Protein AF-A0A7K3ZZC4-F1 (afdb_monomer_lite)

Radius of gyration: 16.34 Å; chains: 1; bounding box: 35×38×43 Å

Structure (mmCIF, N/CA/C/O backbone):
data_AF-A0A7K3ZZC4-F1
#
_entry.id   AF-A0A7K3ZZC4-F1
#
loop_
_atom_site.group_PDB
_atom_site.id
_atom_site.type_symbol
_atom_site.label_atom_id
_atom_site.label_alt_id
_atom_site.label_comp_id
_atom_site.label_asym_id
_atom_site.label_entity_id
_atom_site.label_seq_id
_atom_site.pdbx_PDB_ins_code
_atom_site.Cart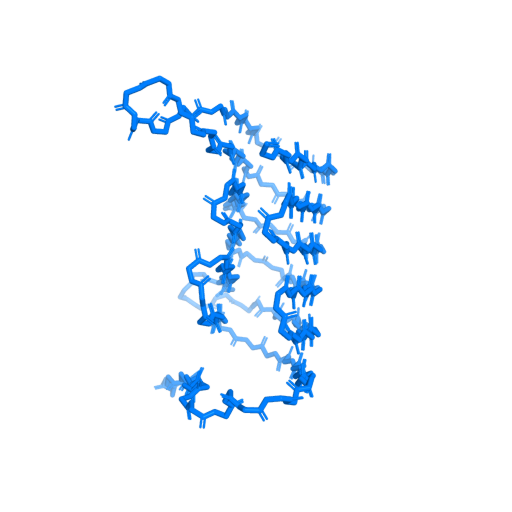n_x
_atom_site.Cartn_y
_atom_site.Cartn_z
_atom_site.occupancy
_atom_site.B_iso_or_equiv
_atom_site.auth_seq_id
_atom_site.auth_comp_id
_atom_site.auth_asym_id
_atom_site.auth_atom_id
_atom_site.pdbx_PDB_model_num
ATOM 1 N N . MET A 1 1 ? 6.181 -15.954 22.923 1.00 36.69 1 MET A N 1
ATOM 2 C CA . MET A 1 1 ? 6.149 -15.118 21.706 1.00 36.69 1 MET A CA 1
ATOM 3 C C . MET A 1 1 ? 7.158 -15.681 20.728 1.00 36.69 1 MET A C 1
ATOM 5 O O . MET A 1 1 ? 8.350 -15.550 20.973 1.00 36.69 1 MET A O 1
ATOM 9 N N . LEU A 1 2 ? 6.691 -16.371 19.690 1.00 30.34 2 LEU A N 1
ATOM 10 C CA . LEU A 1 2 ? 7.530 -16.737 18.553 1.00 30.34 2 LEU A CA 1
ATOM 11 C C . LEU A 1 2 ? 7.439 -15.572 17.560 1.00 30.34 2 LEU A C 1
ATOM 13 O O . LEU A 1 2 ? 6.344 -15.210 17.145 1.00 30.34 2 LEU A O 1
ATOM 17 N N . LEU A 1 3 ? 8.566 -14.937 17.254 1.00 32.59 3 LEU A N 1
ATOM 18 C CA . LEU A 1 3 ? 8.656 -13.907 16.226 1.00 32.59 3 LEU A CA 1
ATOM 19 C C . LEU A 1 3 ? 8.881 -14.631 14.890 1.00 32.59 3 LEU A C 1
ATOM 21 O O . LEU A 1 3 ? 10.000 -15.054 14.609 1.00 32.59 3 LEU A O 1
ATOM 25 N N . THR A 1 4 ? 7.839 -14.852 14.092 1.00 41.53 4 THR A N 1
ATOM 26 C CA . THR A 1 4 ? 7.993 -15.413 12.739 1.00 41.53 4 THR A CA 1
ATOM 27 C C . THR A 1 4 ? 8.219 -14.286 11.741 1.00 41.53 4 THR A C 1
ATOM 29 O O . THR A 1 4 ? 7.288 -13.770 11.134 1.00 41.53 4 THR A O 1
ATOM 32 N N . THR A 1 5 ? 9.480 -13.891 11.579 1.00 38.56 5 THR A N 1
ATOM 33 C CA . THR A 1 5 ? 9.913 -13.018 10.482 1.00 38.56 5 THR A CA 1
ATOM 34 C C . THR A 1 5 ? 10.174 -13.888 9.253 1.00 38.56 5 THR A C 1
ATOM 36 O O . THR A 1 5 ? 11.199 -14.565 9.192 1.00 38.56 5 THR A O 1
ATOM 39 N N . MET A 1 6 ? 9.271 -13.892 8.269 1.00 43.38 6 MET A N 1
ATOM 40 C CA . MET A 1 6 ? 9.596 -14.408 6.934 1.00 43.38 6 MET A CA 1
ATOM 41 C C . MET A 1 6 ? 10.237 -13.283 6.121 1.00 43.38 6 MET A C 1
ATOM 43 O O . MET A 1 6 ? 9.566 -12.344 5.708 1.00 43.38 6 MET A O 1
ATOM 47 N N . ALA A 1 7 ? 11.551 -13.365 5.925 1.00 39.09 7 ALA A N 1
ATOM 48 C CA . ALA A 1 7 ? 12.289 -12.503 5.011 1.00 39.09 7 ALA A CA 1
ATOM 49 C C . ALA A 1 7 ? 12.676 -13.329 3.780 1.00 39.09 7 ALA A C 1
ATOM 51 O O . ALA A 1 7 ? 13.494 -14.242 3.883 1.00 39.09 7 ALA A O 1
ATOM 52 N N . PHE A 1 8 ? 12.092 -13.021 2.622 1.00 48.09 8 PHE A N 1
ATOM 53 C CA . PHE A 1 8 ? 12.536 -13.581 1.348 1.00 48.09 8 PHE A CA 1
ATOM 54 C C . PHE A 1 8 ? 13.475 -12.597 0.659 1.00 48.09 8 PHE A C 1
ATOM 56 O O . PHE A 1 8 ? 13.068 -11.520 0.233 1.00 48.09 8 PHE A O 1
ATOM 63 N N . PHE A 1 9 ? 14.740 -12.988 0.541 1.00 43.38 9 PHE A N 1
ATOM 64 C CA . PHE A 1 9 ? 15.705 -12.305 -0.309 1.00 43.38 9 PHE A CA 1
ATOM 65 C C . PHE A 1 9 ? 15.630 -12.933 -1.699 1.00 43.38 9 PHE A C 1
ATOM 67 O O . PHE A 1 9 ? 16.068 -14.067 -1.892 1.00 43.38 9 PHE A O 1
ATOM 74 N N . LEU A 1 10 ? 15.076 -12.207 -2.672 1.00 45.44 10 LEU A N 1
ATOM 75 C CA . LEU A 1 10 ? 15.102 -12.613 -4.078 1.00 45.44 10 LEU A CA 1
ATOM 76 C C . LEU A 1 10 ? 16.481 -12.280 -4.677 1.00 45.44 10 LEU A C 1
ATOM 78 O O . LEU A 1 10 ? 16.620 -11.453 -5.574 1.00 45.44 10 LEU A O 1
ATOM 82 N N . ALA A 1 11 ? 17.535 -12.886 -4.132 1.00 41.97 11 ALA A N 1
ATOM 83 C CA . ALA A 1 11 ? 18.881 -12.715 -4.652 1.00 41.97 11 ALA A CA 1
ATOM 84 C C . ALA A 1 11 ? 19.062 -13.579 -5.914 1.00 41.97 11 ALA A C 1
ATOM 86 O O . ALA A 1 11 ? 19.189 -14.797 -5.830 1.00 41.97 11 ALA A O 1
ATOM 87 N N . GLY A 1 12 ? 19.119 -12.932 -7.082 1.00 43.88 12 GLY A N 1
ATOM 88 C CA . GLY A 1 12 ? 19.951 -13.418 -8.188 1.00 43.88 12 GLY A CA 1
ATOM 89 C C . GLY A 1 12 ? 19.355 -14.404 -9.200 1.00 43.88 12 GLY A C 1
ATOM 90 O O . GLY A 1 12 ? 20.082 -15.278 -9.656 1.00 43.88 12 GLY A O 1
ATOM 91 N N . PHE A 1 13 ? 18.105 -14.234 -9.644 1.00 44.50 13 PHE A N 1
ATOM 92 C CA . PHE A 1 13 ? 17.622 -14.847 -10.897 1.00 44.50 13 PHE A CA 1
ATOM 93 C C . PHE A 1 13 ? 17.159 -13.772 -11.887 1.00 44.50 13 PHE A C 1
ATOM 95 O O . PHE A 1 13 ? 15.982 -13.653 -12.203 1.00 44.50 13 PHE A O 1
ATOM 102 N N . MET A 1 14 ? 18.096 -12.952 -12.366 1.00 48.31 14 MET A N 1
ATOM 103 C CA . MET A 1 14 ? 17.845 -12.007 -13.458 1.00 48.31 14 MET A CA 1
ATOM 104 C C . MET A 1 14 ? 18.736 -12.355 -14.648 1.00 48.31 14 MET A C 1
ATOM 106 O O . MET A 1 14 ? 19.749 -11.713 -14.905 1.00 48.31 14 MET A O 1
ATOM 110 N N . ALA A 1 15 ? 18.334 -13.396 -15.368 1.00 48.12 15 ALA A N 1
ATOM 111 C CA . ALA A 1 15 ? 18.667 -13.570 -16.772 1.00 48.12 15 ALA A CA 1
ATOM 112 C C . ALA A 1 15 ? 17.380 -14.027 -17.480 1.00 48.12 15 ALA A C 1
ATOM 114 O O . ALA A 1 15 ? 16.956 -15.168 -17.336 1.00 48.12 15 ALA A O 1
ATOM 115 N N . GLU A 1 16 ? 16.717 -13.081 -18.152 1.00 55.75 16 GLU A N 1
ATOM 116 C CA . GLU A 1 16 ? 15.649 -13.278 -19.157 1.00 55.75 16 GLU A CA 1
ATOM 117 C C . GLU A 1 16 ? 14.286 -13.863 -18.723 1.00 55.75 16 GLU A C 1
ATOM 119 O O . GLU A 1 16 ? 13.379 -13.961 -19.548 1.00 55.75 16 GLU A O 1
ATOM 124 N N . GLY A 1 17 ? 14.076 -14.198 -17.450 1.00 63.41 17 GLY A N 1
ATOM 125 C CA . GLY A 1 17 ? 12.802 -14.753 -16.975 1.00 63.41 17 GLY A CA 1
ATOM 126 C C . GLY A 1 17 ? 11.782 -13.707 -16.512 1.00 63.41 17 GLY A C 1
ATOM 127 O O . GLY A 1 17 ? 12.132 -12.746 -15.828 1.00 63.41 17 GLY A O 1
ATOM 128 N N . ALA A 1 18 ? 10.501 -13.927 -16.821 1.00 78.31 18 ALA A N 1
ATOM 129 C CA . ALA A 1 18 ? 9.405 -13.331 -16.058 1.00 78.31 18 ALA A CA 1
ATOM 130 C C . ALA A 1 18 ? 9.180 -14.160 -14.783 1.00 78.31 18 ALA A C 1
ATOM 132 O O . ALA A 1 18 ? 9.126 -15.389 -14.845 1.00 78.31 18 ALA A O 1
ATOM 133 N N . VAL A 1 19 ? 9.048 -13.498 -13.636 1.00 80.50 19 VAL A N 1
ATOM 134 C CA . VAL A 1 19 ? 8.807 -14.139 -12.338 1.00 80.50 19 VAL A CA 1
ATOM 135 C C . VAL A 1 19 ? 7.462 -13.677 -11.803 1.00 80.50 19 VAL A C 1
ATOM 137 O O . VAL A 1 19 ? 7.177 -12.480 -11.786 1.00 80.50 19 VAL A O 1
ATOM 140 N N . GLU A 1 20 ? 6.658 -14.624 -11.328 1.00 85.88 20 GLU A N 1
ATOM 141 C CA . GLU A 1 20 ? 5.444 -14.354 -10.566 1.00 85.88 20 GLU A CA 1
ATOM 142 C C . GLU A 1 20 ? 5.558 -14.985 -9.176 1.00 85.88 20 GLU A C 1
ATOM 144 O O . GLU A 1 20 ? 5.859 -16.170 -9.039 1.00 85.88 20 GLU A O 1
ATOM 149 N N . LEU A 1 21 ? 5.310 -14.181 -8.148 1.00 81.94 21 LEU A N 1
ATOM 150 C CA . LEU A 1 21 ? 5.232 -14.584 -6.752 1.00 81.94 21 LEU A CA 1
ATOM 151 C C . LEU A 1 21 ? 3.801 -14.361 -6.261 1.00 81.94 21 LEU A C 1
ATOM 153 O O . LEU A 1 21 ? 3.251 -13.270 -6.425 1.00 81.94 21 LEU A O 1
ATOM 157 N N . ARG A 1 22 ? 3.221 -15.383 -5.630 1.00 87.75 22 ARG A N 1
ATOM 158 C CA . ARG A 1 22 ? 1.920 -15.310 -4.959 1.00 87.75 22 ARG A CA 1
ATOM 159 C C . ARG A 1 22 ? 2.099 -15.630 -3.484 1.00 87.75 22 ARG A C 1
ATOM 161 O O . ARG A 1 22 ? 2.702 -16.648 -3.156 1.00 87.75 22 ARG A O 1
ATOM 168 N N . GLU A 1 23 ? 1.590 -14.760 -2.622 1.00 81.12 23 GLU A N 1
ATOM 169 C CA . GLU A 1 23 ? 1.697 -14.891 -1.169 1.00 81.12 23 GLU A CA 1
ATOM 170 C C . GLU A 1 23 ? 0.319 -14.690 -0.546 1.00 81.12 23 GLU A C 1
ATOM 172 O O . GLU A 1 23 ? -0.306 -13.656 -0.768 1.00 81.12 23 GLU A O 1
ATOM 177 N N . ASP A 1 24 ? -0.119 -15.647 0.268 1.00 86.38 24 ASP A N 1
ATOM 178 C CA . ASP A 1 24 ? -1.345 -15.554 1.054 1.00 86.38 24 ASP A CA 1
ATOM 179 C C . ASP A 1 24 ? -1.008 -15.827 2.523 1.00 86.38 24 ASP A C 1
ATOM 181 O O . ASP A 1 24 ? -0.297 -16.781 2.849 1.00 86.38 24 ASP A O 1
ATOM 185 N N . PHE A 1 25 ? -1.499 -14.975 3.417 1.00 81.31 25 PHE A N 1
ATOM 186 C CA . PHE A 1 25 ? -1.255 -15.062 4.852 1.00 81.31 25 PHE A CA 1
ATOM 187 C C . PHE A 1 25 ? -2.528 -14.749 5.641 1.00 81.31 25 PHE A C 1
ATOM 189 O O . PHE A 1 25 ? -3.236 -13.783 5.358 1.00 81.31 25 PHE A O 1
ATOM 196 N N . SER A 1 26 ? -2.786 -15.536 6.684 1.00 84.50 26 SER A N 1
ATOM 197 C CA . SER A 1 26 ? -3.840 -15.270 7.663 1.00 84.50 26 SER A CA 1
ATOM 198 C C . SER A 1 26 ? -3.356 -15.614 9.067 1.00 84.50 26 SER A C 1
ATOM 200 O O . SER A 1 26 ? -2.832 -16.711 9.273 1.00 84.50 26 SER A O 1
ATOM 202 N N . GLY A 1 27 ? -3.561 -14.724 10.033 1.00 78.50 27 GLY A N 1
ATOM 203 C CA . GLY A 1 27 ? -3.147 -14.950 11.419 1.00 78.50 27 GLY A CA 1
ATOM 204 C C . GLY A 1 27 ? -3.312 -13.715 12.299 1.00 78.50 27 GLY A C 1
ATOM 205 O O . GLY A 1 27 ? -3.978 -12.756 11.911 1.00 78.50 27 GLY A O 1
ATOM 206 N N . ASP A 1 28 ? -2.690 -13.734 13.473 1.00 74.38 28 ASP A N 1
ATOM 207 C CA . ASP A 1 28 ? -2.644 -12.631 14.432 1.00 74.38 28 ASP A CA 1
ATOM 208 C C . ASP A 1 28 ? -1.231 -12.016 14.543 1.00 74.38 28 ASP A C 1
ATOM 210 O O . ASP A 1 28 ? -0.234 -12.562 14.066 1.00 74.38 28 ASP A O 1
ATOM 214 N N . GLY A 1 29 ? -1.131 -10.828 15.149 1.00 70.81 29 GLY A N 1
ATOM 215 C CA . GLY A 1 29 ? 0.149 -10.173 15.445 1.00 70.81 29 GLY A CA 1
ATOM 216 C C . GLY A 1 29 ? 0.610 -9.138 14.412 1.00 70.81 29 GLY A C 1
ATOM 217 O O . GLY A 1 29 ? -0.150 -8.269 13.986 1.00 70.81 29 GLY A O 1
ATOM 218 N N . GLN A 1 30 ? 1.903 -9.146 14.073 1.00 69.62 30 GLN A N 1
ATOM 219 C CA . GLN A 1 30 ? 2.502 -8.163 13.160 1.00 69.62 30 GLN A CA 1
ATOM 220 C C . GLN A 1 30 ? 2.838 -8.816 11.824 1.00 69.62 30 GLN A C 1
ATOM 222 O O . GLN A 1 30 ? 3.504 -9.848 11.796 1.00 69.62 30 GLN A O 1
ATOM 227 N N . PHE A 1 31 ? 2.433 -8.180 10.726 1.00 69.94 31 PHE A N 1
ATOM 228 C CA . PHE A 1 31 ? 2.752 -8.619 9.376 1.00 69.94 31 PHE A CA 1
ATOM 229 C C . PHE A 1 31 ? 3.557 -7.545 8.646 1.00 69.94 31 PHE A C 1
ATOM 231 O O . PHE A 1 31 ? 3.169 -6.378 8.552 1.00 69.94 31 PHE A O 1
ATOM 238 N N . GLN A 1 32 ? 4.696 -7.939 8.096 1.00 68.62 32 GLN A N 1
ATOM 239 C CA . GLN A 1 32 ? 5.516 -7.043 7.303 1.00 68.62 32 GLN A CA 1
ATOM 240 C C . GLN A 1 32 ? 5.953 -7.763 6.041 1.00 68.62 32 GLN A C 1
ATOM 242 O O . GLN A 1 32 ? 6.633 -8.782 6.122 1.00 68.62 32 GLN A O 1
ATOM 247 N N . SER A 1 33 ? 5.579 -7.209 4.890 1.00 65.88 33 SER A N 1
ATOM 248 C CA . SER A 1 33 ? 6.070 -7.666 3.599 1.00 65.88 33 SER A CA 1
ATOM 249 C C . SER A 1 33 ? 7.014 -6.626 3.014 1.00 65.88 33 SER A C 1
ATOM 251 O O . SER A 1 33 ? 6.752 -5.418 3.024 1.00 65.88 33 SER A O 1
ATOM 253 N N . PHE A 1 34 ? 8.143 -7.116 2.518 1.00 62.59 34 PHE A N 1
ATOM 254 C CA . PHE A 1 34 ? 9.137 -6.321 1.820 1.00 62.59 34 PHE A CA 1
ATOM 255 C C . PHE A 1 34 ? 9.227 -6.807 0.383 1.00 62.59 34 PHE A C 1
ATOM 257 O O . PHE A 1 34 ? 9.200 -8.006 0.110 1.00 62.59 34 PHE A O 1
ATOM 264 N N . THR A 1 35 ? 9.360 -5.866 -0.540 1.00 58.56 35 THR A N 1
ATOM 265 C CA . THR A 1 35 ? 9.629 -6.172 -1.941 1.00 58.56 35 THR A CA 1
ATOM 266 C C . THR A 1 35 ? 10.914 -5.488 -2.325 1.00 58.56 35 THR A C 1
ATOM 268 O O . THR A 1 35 ? 10.960 -4.258 -2.329 1.00 58.56 35 THR A O 1
ATOM 271 N N . ASP A 1 36 ? 11.951 -6.266 -2.623 1.00 49.88 36 ASP A N 1
ATOM 272 C CA . ASP A 1 36 ? 13.231 -5.683 -2.998 1.00 49.88 36 ASP A CA 1
ATOM 273 C C . ASP A 1 36 ? 13.163 -5.103 -4.417 1.00 49.88 36 ASP A C 1
ATOM 275 O O . ASP A 1 36 ? 13.030 -5.809 -5.419 1.00 49.88 36 ASP A O 1
ATOM 279 N N . SER A 1 37 ? 13.102 -3.776 -4.452 1.00 43.66 37 SER A N 1
ATOM 280 C CA . SER A 1 37 ? 13.584 -2.864 -5.493 1.00 43.66 37 SER A CA 1
ATOM 281 C C . SER A 1 37 ? 13.075 -1.466 -5.144 1.00 43.66 37 SER A C 1
ATOM 283 O O . SER A 1 37 ? 12.302 -0.907 -5.904 1.00 43.66 37 SER A O 1
ATOM 285 N N . ASP A 1 38 ? 13.393 -0.927 -3.960 1.00 48.31 38 ASP A N 1
ATOM 286 C CA . ASP A 1 38 ? 13.110 0.465 -3.528 1.00 48.31 38 ASP A CA 1
ATOM 287 C C . ASP A 1 38 ? 11.663 0.996 -3.665 1.00 48.31 38 ASP A C 1
ATOM 289 O O . ASP A 1 38 ? 11.395 2.173 -3.413 1.00 48.31 38 ASP A O 1
ATOM 293 N N . LYS A 1 39 ? 10.705 0.162 -4.080 1.00 56.16 39 LYS A N 1
ATOM 294 C CA . LYS A 1 39 ? 9.482 0.658 -4.712 1.00 56.16 39 LYS A CA 1
ATOM 295 C C . LYS A 1 39 ? 8.222 0.328 -3.967 1.00 56.16 39 LYS A C 1
ATOM 297 O O . LYS A 1 39 ? 7.297 1.090 -4.187 1.00 56.16 39 LYS A O 1
ATOM 302 N N . VAL A 1 40 ? 8.135 -0.730 -3.151 1.00 61.47 40 VAL A N 1
ATOM 303 C CA . VAL A 1 40 ? 6.895 -1.042 -2.419 1.00 61.47 40 VAL A CA 1
ATOM 304 C C . VAL A 1 40 ? 7.147 -1.583 -1.012 1.00 61.47 40 VAL A C 1
ATOM 306 O O . VAL A 1 40 ? 7.717 -2.661 -0.849 1.00 61.47 40 VAL A O 1
ATOM 309 N N . LEU A 1 41 ? 6.653 -0.863 -0.004 1.00 67.56 41 LEU A N 1
ATOM 310 C CA . LEU A 1 41 ? 6.566 -1.330 1.382 1.00 67.56 41 LEU A CA 1
ATOM 311 C C . LEU A 1 41 ? 5.097 -1.543 1.732 1.00 67.56 41 LEU A C 1
ATOM 313 O O . LEU A 1 41 ? 4.315 -0.614 1.549 1.00 67.56 41 LEU A O 1
ATOM 317 N N . ASP A 1 42 ? 4.750 -2.712 2.268 1.00 68.69 42 ASP A N 1
ATOM 318 C CA . ASP A 1 42 ? 3.411 -3.006 2.782 1.00 68.69 42 ASP A CA 1
ATOM 319 C C . ASP A 1 42 ? 3.531 -3.533 4.217 1.00 68.69 42 ASP A C 1
ATOM 321 O O . ASP A 1 42 ? 4.098 -4.599 4.480 1.00 68.69 42 ASP A O 1
ATOM 325 N N . ARG A 1 43 ? 3.082 -2.723 5.176 1.00 72.00 43 ARG A N 1
ATOM 326 C CA . ARG A 1 43 ? 3.218 -3.005 6.601 1.00 72.00 43 ARG A CA 1
ATOM 327 C C . ARG A 1 43 ? 1.869 -2.941 7.281 1.00 72.00 43 ARG A C 1
ATOM 329 O O . ARG A 1 43 ? 1.195 -1.912 7.264 1.00 72.00 43 ARG A O 1
ATOM 336 N N . ALA A 1 44 ? 1.579 -3.998 8.018 1.00 68.81 44 ALA A N 1
ATOM 337 C CA . ALA A 1 44 ? 0.405 -4.119 8.842 1.00 68.81 44 ALA A CA 1
ATOM 338 C C . ALA A 1 44 ? 0.763 -4.527 10.266 1.00 68.81 44 ALA A C 1
ATOM 340 O O . ALA A 1 44 ? 1.577 -5.410 10.521 1.00 68.81 44 ALA A O 1
ATOM 341 N N . GLN A 1 45 ? 0.117 -3.898 11.229 1.00 71.12 45 GLN A N 1
ATOM 342 C CA . GLN A 1 45 ? 0.249 -4.288 12.618 1.00 71.12 45 GLN A CA 1
ATOM 343 C C . GLN A 1 45 ? -1.139 -4.430 13.210 1.00 71.12 45 GLN A C 1
ATOM 345 O O . GLN A 1 45 ? -1.850 -3.430 13.328 1.00 71.12 45 GLN A O 1
ATOM 350 N N . GLY A 1 46 ? -1.483 -5.657 13.590 1.00 60.22 46 GLY A N 1
ATOM 351 C CA . GLY A 1 46 ? -2.623 -5.954 14.433 1.00 60.22 46 GLY A CA 1
ATOM 352 C C . GLY A 1 46 ? -2.238 -5.821 15.904 1.00 60.22 46 GLY A C 1
ATOM 353 O O . GLY A 1 46 ? -1.191 -6.310 16.334 1.00 60.22 46 GLY A O 1
ATOM 354 N N . GLY A 1 47 ? -3.081 -5.121 16.662 1.00 59.34 47 GLY A N 1
ATOM 355 C CA . GLY A 1 47 ? -3.044 -5.056 18.115 1.00 59.34 47 GLY A CA 1
ATOM 356 C C . GLY A 1 47 ? -1.927 -4.186 18.703 1.00 59.34 47 GLY A C 1
ATOM 357 O O . GLY A 1 47 ? -0.798 -4.087 18.205 1.00 59.34 47 GLY A O 1
ATOM 358 N N . ALA A 1 48 ? -2.238 -3.567 19.840 1.00 51.94 48 ALA A N 1
ATOM 359 C CA . ALA A 1 48 ? -1.253 -3.266 20.868 1.00 51.94 48 ALA A CA 1
ATOM 360 C C . ALA A 1 48 ? -1.323 -4.400 21.903 1.00 51.94 48 ALA A C 1
ATOM 362 O O . ALA A 1 48 ? -2.415 -4.729 22.346 1.00 51.94 48 ALA A O 1
ATOM 363 N N . LEU A 1 49 ? -0.178 -5.012 22.234 1.00 48.50 49 LEU A N 1
ATOM 364 C CA . LEU A 1 49 ? 0.053 -5.880 23.406 1.00 48.50 49 LEU A CA 1
ATOM 365 C C . LEU A 1 49 ? -1.221 -6.491 24.051 1.00 48.50 49 LEU A C 1
ATOM 367 O O . LEU A 1 49 ? -1.612 -6.074 25.138 1.00 48.50 49 LEU A O 1
ATOM 371 N N . GLY A 1 50 ? -1.844 -7.488 23.408 1.00 47.53 50 GLY A N 1
ATOM 372 C CA . GLY A 1 50 ? -2.909 -8.303 24.021 1.00 47.53 50 GLY A CA 1
ATOM 373 C C . GLY A 1 50 ? -4.315 -8.202 23.418 1.00 47.53 50 GLY A C 1
ATOM 374 O O . GLY A 1 50 ? -5.208 -8.890 23.903 1.00 47.53 50 GLY A O 1
ATOM 375 N N . GLU A 1 51 ? -4.534 -7.405 22.370 1.00 60.09 51 GLU A N 1
ATOM 376 C CA . GLU A 1 51 ? -5.826 -7.355 21.665 1.00 60.09 51 GLU A CA 1
ATOM 377 C C . GLU A 1 51 ? -5.848 -8.280 20.436 1.00 60.09 51 GLU A C 1
ATOM 379 O O . GLU A 1 51 ? -4.976 -8.200 19.566 1.00 60.09 51 GLU A O 1
ATOM 384 N N . ASN A 1 52 ? -6.869 -9.145 20.358 1.00 65.38 52 ASN A N 1
ATOM 385 C CA . ASN A 1 52 ? -7.088 -10.040 19.220 1.00 65.38 52 ASN A CA 1
ATOM 386 C C . ASN A 1 52 ? -7.372 -9.212 17.968 1.00 65.38 52 ASN A C 1
ATOM 388 O O . ASN A 1 52 ? -8.381 -8.512 17.886 1.00 65.38 52 ASN A O 1
ATOM 392 N N . SER A 1 53 ? -6.482 -9.311 16.992 1.00 72.38 53 SER A N 1
ATOM 393 C CA . SER A 1 53 ? -6.646 -8.690 15.688 1.00 72.38 53 SER A CA 1
ATOM 394 C C . SER A 1 53 ? -6.247 -9.698 14.632 1.00 72.38 53 SER A C 1
ATOM 396 O O . SER A 1 53 ? -5.142 -10.240 14.664 1.00 72.38 53 SER A O 1
ATOM 398 N N . ASN A 1 54 ? -7.178 -9.970 13.726 1.00 79.44 54 ASN A N 1
ATOM 399 C CA . ASN A 1 54 ? -6.958 -10.926 12.658 1.00 79.44 54 ASN A CA 1
ATOM 400 C C . ASN A 1 54 ? -6.544 -10.169 11.408 1.00 79.44 54 ASN A C 1
ATOM 402 O O . ASN A 1 54 ? -7.233 -9.260 10.939 1.00 79.44 54 ASN A O 1
ATOM 406 N N . ILE A 1 55 ? -5.404 -10.576 10.878 1.00 79.81 55 ILE A N 1
ATOM 407 C CA . ILE A 1 55 ? -4.848 -10.097 9.632 1.00 79.81 55 ILE A CA 1
ATOM 408 C C . ILE A 1 55 ? -5.143 -11.138 8.563 1.00 79.81 55 ILE A C 1
ATOM 410 O O . ILE A 1 55 ? -4.863 -12.322 8.742 1.00 79.81 55 ILE A O 1
ATOM 414 N N . THR A 1 56 ? -5.673 -10.686 7.43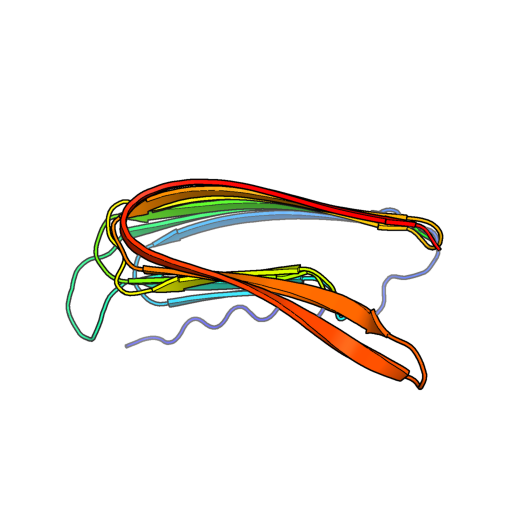2 1.00 85.75 56 THR A N 1
ATOM 415 C CA . THR A 1 56 ? -5.671 -11.444 6.179 1.00 85.75 56 THR A CA 1
ATOM 416 C C . THR A 1 56 ? -4.951 -10.622 5.126 1.00 85.75 56 THR A C 1
ATOM 418 O O . THR A 1 56 ? -5.262 -9.450 4.923 1.00 85.75 56 THR A O 1
ATOM 421 N N . TYR A 1 57 ? -3.979 -11.230 4.467 1.00 83.69 57 TYR A N 1
ATOM 422 C CA . TYR A 1 57 ? -3.153 -10.609 3.448 1.00 83.69 57 TYR A CA 1
ATOM 423 C C . TYR A 1 57 ? -3.066 -11.525 2.235 1.00 83.69 57 TYR A C 1
ATOM 425 O O . TYR A 1 57 ? -2.870 -12.729 2.381 1.00 83.69 57 TYR A O 1
ATOM 433 N N . GLY A 1 58 ? -3.192 -10.947 1.048 1.00 84.69 58 GLY A N 1
ATOM 434 C CA . GLY A 1 58 ? -2.988 -11.640 -0.217 1.00 84.69 58 GLY A CA 1
ATOM 435 C C . GLY A 1 58 ? -2.219 -10.746 -1.172 1.00 84.69 58 GLY A C 1
ATOM 436 O O . GLY A 1 58 ? -2.435 -9.531 -1.211 1.00 84.69 58 GLY A O 1
ATOM 437 N N . ARG A 1 59 ? -1.307 -11.325 -1.944 1.00 84.94 59 ARG A N 1
ATOM 438 C CA . ARG A 1 59 ? -0.420 -10.569 -2.824 1.00 84.94 59 ARG A CA 1
ATOM 439 C C . ARG A 1 59 ? -0.045 -11.354 -4.065 1.00 84.94 59 ARG A C 1
ATOM 441 O O . ARG A 1 59 ? 0.263 -12.540 -4.005 1.00 84.94 59 ARG A O 1
ATOM 448 N N . ILE A 1 60 ? 0.011 -10.640 -5.183 1.00 86.25 60 ILE A N 1
ATOM 449 C CA . ILE A 1 60 ? 0.590 -11.110 -6.437 1.00 86.25 60 ILE A CA 1
ATOM 450 C C . ILE A 1 60 ? 1.626 -10.080 -6.883 1.00 86.25 60 ILE A C 1
ATOM 452 O O . ILE A 1 60 ? 1.322 -8.893 -7.017 1.00 86.25 60 ILE A O 1
ATOM 456 N N . MET A 1 61 ? 2.857 -10.525 -7.097 1.00 84.75 61 MET A N 1
ATOM 457 C CA . MET A 1 61 ? 3.915 -9.729 -7.704 1.00 84.75 61 MET A CA 1
ATOM 458 C C . MET A 1 61 ? 4.358 -10.402 -8.991 1.00 84.75 61 MET A C 1
ATOM 460 O O . MET A 1 61 ? 4.807 -11.542 -8.953 1.00 84.75 61 MET A O 1
ATOM 464 N N . SER A 1 62 ? 4.316 -9.666 -10.094 1.00 84.06 62 SER A N 1
ATOM 465 C CA . SER A 1 62 ? 4.829 -10.130 -11.380 1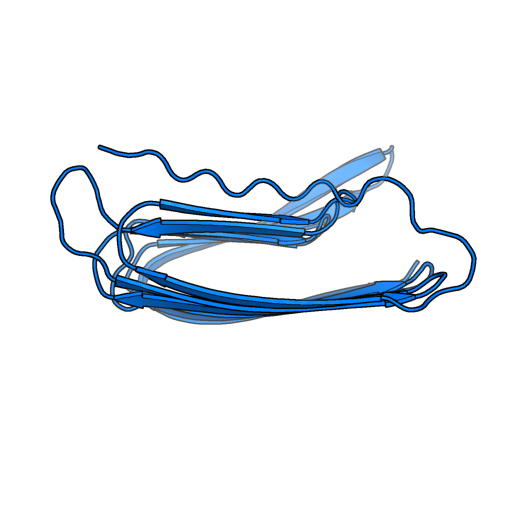.00 84.06 62 SER A CA 1
ATOM 466 C C . SER A 1 62 ? 5.886 -9.146 -11.872 1.00 84.06 62 SER A C 1
ATOM 468 O O . SER A 1 62 ? 5.640 -7.939 -11.941 1.00 84.06 62 SER A O 1
ATOM 470 N N . THR A 1 63 ? 7.074 -9.649 -12.187 1.00 81.62 63 THR A N 1
ATOM 471 C CA . THR A 1 63 ? 8.211 -8.862 -12.674 1.00 81.62 63 THR A CA 1
ATOM 472 C C . THR A 1 63 ? 8.748 -9.461 -13.967 1.00 81.62 63 THR A C 1
ATOM 474 O O . THR A 1 63 ? 8.861 -10.678 -14.108 1.00 81.62 63 THR A O 1
ATOM 477 N N . SER A 1 64 ? 9.065 -8.599 -14.921 1.00 81.50 64 SER A N 1
ATOM 478 C CA . SER A 1 64 ? 9.717 -8.921 -16.187 1.00 81.50 64 SER A CA 1
ATOM 479 C C . SER A 1 64 ? 10.761 -7.842 -16.491 1.00 81.50 64 SER A C 1
ATOM 481 O O . SER A 1 64 ? 10.739 -6.774 -15.869 1.00 81.50 64 SER A O 1
ATOM 483 N N . PRO A 1 65 ? 11.693 -8.068 -17.433 1.00 80.81 65 PRO A N 1
ATOM 484 C CA . PRO A 1 65 ? 12.665 -7.045 -17.804 1.00 80.81 65 PRO A CA 1
ATOM 485 C C . PRO A 1 65 ? 11.974 -5.716 -18.147 1.00 80.81 65 PRO A C 1
ATOM 487 O O . PRO A 1 65 ? 11.150 -5.652 -19.054 1.00 80.81 65 PRO A O 1
ATOM 490 N N . GLY A 1 66 ? 12.277 -4.662 -17.385 1.00 78.94 66 GLY A N 1
ATOM 491 C CA . GLY A 1 66 ? 11.717 -3.324 -17.598 1.00 78.94 66 GLY A CA 1
ATOM 492 C C . GLY A 1 66 ? 10.286 -3.096 -17.091 1.00 78.94 66 GLY A C 1
ATOM 493 O O . GLY A 1 66 ? 9.779 -1.993 -17.257 1.00 78.94 66 GLY A O 1
ATOM 494 N N . SER A 1 67 ? 9.620 -4.054 -16.445 1.00 81.94 67 SER A N 1
ATOM 495 C CA . SER A 1 67 ? 8.308 -3.780 -15.845 1.00 81.94 67 SER A CA 1
ATOM 496 C C . SER A 1 67 ? 8.019 -4.625 -14.618 1.00 81.94 67 SER A C 1
ATOM 498 O O . SER A 1 67 ? 8.281 -5.825 -14.594 1.00 81.94 67 SER A O 1
ATOM 500 N N . SER A 1 68 ? 7.395 -4.015 -13.619 1.00 82.88 68 SER A N 1
ATOM 501 C CA . SER A 1 68 ? 6.878 -4.725 -12.457 1.00 82.88 68 SER A CA 1
ATOM 502 C C . SER A 1 68 ? 5.443 -4.322 -12.161 1.00 82.88 68 SER A C 1
ATOM 504 O O . SER A 1 68 ? 5.037 -3.169 -12.323 1.00 82.88 68 SER A O 1
ATOM 506 N N . THR A 1 69 ? 4.661 -5.298 -11.717 1.00 85.44 69 THR A N 1
ATOM 507 C CA . THR A 1 69 ? 3.305 -5.098 -11.223 1.00 85.44 69 THR A CA 1
ATOM 508 C C . THR A 1 69 ? 3.163 -5.762 -9.865 1.00 85.44 69 THR A C 1
ATOM 510 O O . THR A 1 69 ? 3.683 -6.851 -9.621 1.00 85.44 69 THR A O 1
ATOM 513 N N . LEU A 1 70 ? 2.474 -5.079 -8.962 1.00 85.62 70 LEU A N 1
ATOM 514 C CA . LEU A 1 70 ? 2.146 -5.571 -7.639 1.00 85.62 70 LEU A CA 1
ATOM 515 C C . LEU A 1 70 ? 0.668 -5.324 -7.391 1.00 85.62 70 LEU A C 1
ATOM 517 O O . LEU A 1 70 ? 0.167 -4.217 -7.591 1.00 85.62 70 LEU A O 1
ATOM 521 N N . PHE A 1 71 ? -0.007 -6.360 -6.927 1.00 86.94 71 PHE A N 1
ATOM 522 C CA . PHE A 1 71 ? -1.310 -6.269 -6.304 1.00 86.94 71 PHE A CA 1
ATOM 523 C C . PHE A 1 71 ? -1.185 -6.793 -4.877 1.00 86.94 71 PHE A C 1
ATOM 525 O O . PHE A 1 71 ? -0.652 -7.884 -4.676 1.00 86.94 71 PHE A O 1
ATOM 532 N N . SER A 1 72 ? -1.669 -6.037 -3.898 1.00 84.94 72 SER A N 1
ATOM 533 C CA . SER A 1 72 ? -1.879 -6.541 -2.544 1.00 84.94 72 SER A CA 1
ATOM 534 C C . SER A 1 72 ? -3.279 -6.201 -2.051 1.00 84.94 72 SER A C 1
ATOM 536 O O . SER A 1 72 ? -3.862 -5.173 -2.400 1.00 84.94 72 SER A O 1
ATOM 538 N N . GLY A 1 73 ? -3.835 -7.109 -1.262 1.00 86.75 73 GLY A N 1
ATOM 539 C CA . GLY A 1 73 ? -5.068 -6.947 -0.515 1.00 86.75 73 GLY A CA 1
ATOM 540 C C . GLY A 1 73 ? -4.780 -7.205 0.954 1.00 86.75 73 GLY A C 1
ATOM 541 O O . GLY A 1 73 ? -4.075 -8.154 1.297 1.00 86.75 73 GLY A O 1
ATOM 542 N N . PHE A 1 74 ? -5.311 -6.354 1.818 1.00 85.06 74 PHE A N 1
ATOM 543 C CA . PHE A 1 74 ? -5.088 -6.426 3.249 1.00 85.06 74 PHE A CA 1
ATOM 544 C C . PHE A 1 74 ? -6.386 -6.156 4.003 1.00 85.06 74 PHE A C 1
ATOM 546 O O . PHE A 1 74 ? -7.031 -5.128 3.803 1.00 85.06 74 PHE A O 1
ATOM 553 N N . VAL A 1 75 ? -6.745 -7.061 4.905 1.00 86.31 75 VAL A N 1
ATOM 554 C CA . VAL A 1 75 ? -7.858 -6.901 5.836 1.00 86.31 75 VAL A CA 1
ATOM 555 C C . VAL A 1 75 ? -7.317 -6.992 7.254 1.00 86.31 75 VAL A C 1
ATOM 557 O O . VAL A 1 75 ? -6.592 -7.928 7.593 1.00 86.31 75 VAL A O 1
ATOM 560 N N . LEU A 1 76 ? -7.698 -6.023 8.078 1.00 83.81 76 LEU A N 1
ATOM 561 C CA . LEU A 1 76 ? -7.463 -6.029 9.514 1.00 83.81 76 LEU A CA 1
ATOM 562 C C . LEU A 1 76 ? -8.796 -5.907 10.232 1.00 83.81 76 LEU A C 1
ATOM 564 O O . LEU A 1 76 ? -9.447 -4.858 10.186 1.00 83.81 76 LEU A O 1
ATOM 568 N N . ASP A 1 77 ? -9.159 -6.972 10.931 1.00 81.06 77 ASP A N 1
ATOM 569 C CA . ASP A 1 77 ? -10.255 -6.946 11.885 1.00 81.06 77 ASP A CA 1
ATOM 570 C C . ASP A 1 77 ? -9.705 -6.629 13.280 1.00 81.06 77 ASP A C 1
ATOM 572 O O . ASP A 1 77 ? -8.812 -7.317 13.776 1.00 81.06 77 ASP A O 1
ATOM 576 N N . GLY A 1 78 ? -10.211 -5.559 13.893 1.00 75.94 78 GLY A N 1
ATOM 577 C CA . GLY A 1 78 ? -9.728 -5.044 15.175 1.00 75.94 78 GLY A CA 1
ATOM 578 C C . GLY A 1 78 ? -8.708 -3.893 15.092 1.00 75.94 78 GLY A C 1
ATOM 579 O O . GLY A 1 78 ? -8.507 -3.291 14.032 1.00 75.94 78 GLY A O 1
ATOM 580 N N . PRO A 1 79 ? -8.121 -3.515 16.242 1.00 77.38 79 PRO A N 1
ATOM 581 C CA . PRO A 1 79 ? -7.280 -2.336 16.372 1.00 77.38 79 PRO A CA 1
ATOM 582 C C . PRO A 1 79 ? -5.917 -2.498 15.699 1.00 77.38 79 PRO A C 1
ATOM 584 O O . PRO A 1 79 ? -5.261 -3.527 15.847 1.00 77.38 79 PRO A O 1
ATOM 587 N N . GLY A 1 80 ? -5.435 -1.454 15.021 1.00 77.81 80 GLY A N 1
ATOM 588 C CA . GLY A 1 80 ? -4.057 -1.462 14.533 1.00 77.81 80 GLY A CA 1
ATOM 589 C C . GLY A 1 80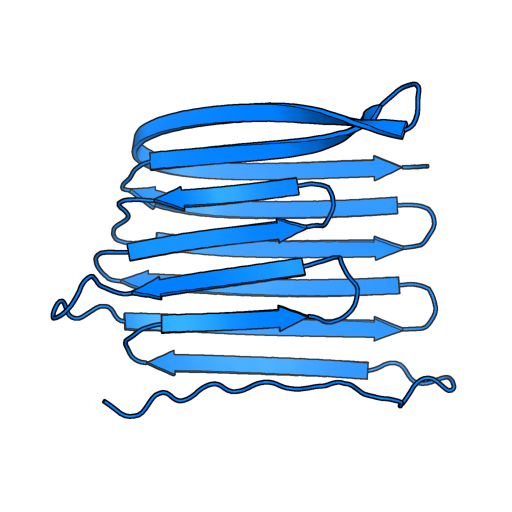 ? -3.651 -0.312 13.621 1.00 77.81 80 GLY A C 1
ATOM 590 O O . GLY A 1 80 ? -4.177 0.805 13.686 1.00 77.81 80 GLY A O 1
ATOM 591 N N . SER A 1 81 ? -2.638 -0.577 12.799 1.00 78.38 81 SER A N 1
ATOM 592 C CA . SER A 1 81 ? -2.104 0.385 11.836 1.00 78.38 81 SER A CA 1
ATOM 593 C C . SER A 1 81 ? -1.697 -0.294 10.539 1.00 78.38 81 SER A C 1
ATOM 595 O O . SER A 1 81 ? -1.304 -1.460 10.532 1.00 78.38 81 SER A O 1
ATOM 597 N N . TYR A 1 82 ? -1.767 0.469 9.457 1.00 80.75 82 TYR A N 1
ATOM 598 C CA . TYR A 1 82 ? -1.408 0.018 8.125 1.00 80.75 82 TYR A CA 1
ATOM 599 C C . TYR A 1 82 ? -0.625 1.113 7.406 1.00 80.75 82 TYR A C 1
ATOM 601 O O . TYR A 1 82 ? -0.926 2.301 7.547 1.00 80.75 82 TYR A O 1
ATOM 609 N N . ALA A 1 83 ? 0.395 0.737 6.651 1.00 81.00 83 ALA A N 1
ATOM 610 C CA . ALA A 1 83 ? 1.135 1.654 5.806 1.00 81.00 83 ALA A CA 1
ATOM 611 C C . ALA A 1 83 ? 1.540 0.953 4.516 1.00 81.00 83 ALA A C 1
ATOM 613 O O . ALA A 1 83 ? 2.202 -0.082 4.562 1.00 81.00 83 ALA A O 1
ATOM 614 N N . VAL A 1 84 ? 1.208 1.572 3.388 1.00 77.75 84 VAL A N 1
ATOM 615 C CA . VAL A 1 84 ? 1.678 1.155 2.072 1.00 77.75 84 VAL A CA 1
ATOM 616 C C . VAL A 1 84 ? 2.352 2.322 1.382 1.00 77.75 84 VAL A C 1
ATOM 618 O O . VAL A 1 84 ? 1.823 3.430 1.352 1.00 77.75 84 VAL A O 1
ATOM 621 N N . SER A 1 85 ? 3.537 2.087 0.841 1.00 77.19 85 SER A N 1
ATOM 622 C CA . SER A 1 85 ? 4.273 3.085 0.076 1.00 77.19 85 SER A CA 1
ATOM 623 C C . SER A 1 85 ? 4.630 2.499 -1.263 1.00 77.19 85 SER A C 1
ATOM 625 O O . SER A 1 85 ? 5.211 1.425 -1.291 1.00 77.19 85 SER A O 1
ATOM 627 N N . SER A 1 86 ? 4.358 3.220 -2.343 1.00 74.25 86 SER A N 1
ATOM 628 C CA . SER A 1 86 ? 5.236 3.215 -3.499 1.00 74.25 86 SER A CA 1
ATOM 629 C C . SER A 1 86 ? 6.385 4.210 -3.276 1.00 74.25 86 SER A C 1
ATOM 631 O O . SER A 1 86 ? 6.250 5.101 -2.432 1.00 74.25 86 SER A O 1
ATOM 633 N N . GLY A 1 87 ? 7.487 4.123 -4.026 1.00 73.88 87 GLY A N 1
ATOM 634 C CA . GLY A 1 87 ? 8.577 5.115 -3.954 1.00 73.88 87 GLY A CA 1
ATOM 635 C C . GLY A 1 87 ? 8.125 6.582 -4.124 1.00 73.88 87 GLY A C 1
ATOM 636 O O . GLY A 1 87 ? 8.810 7.486 -3.655 1.00 73.88 87 GLY A O 1
ATOM 637 N N . LEU A 1 88 ? 6.949 6.821 -4.728 1.00 78.75 88 LEU A N 1
ATOM 638 C CA . LEU A 1 88 ? 6.381 8.154 -4.977 1.00 78.75 88 LEU A CA 1
ATOM 639 C C . LEU A 1 88 ? 5.036 8.426 -4.270 1.00 78.75 88 LEU A C 1
ATOM 641 O O . LEU A 1 88 ? 4.523 9.540 -4.321 1.00 78.75 88 LEU A O 1
ATOM 645 N N . HIS A 1 89 ? 4.425 7.442 -3.613 1.00 81.31 89 HIS A N 1
ATOM 646 C CA . HIS A 1 89 ? 3.078 7.580 -3.047 1.00 81.31 89 HIS A CA 1
ATOM 647 C C . HIS A 1 89 ? 2.963 6.751 -1.775 1.00 81.31 89 HIS A C 1
ATOM 649 O O . HIS A 1 89 ? 3.050 5.533 -1.830 1.00 81.31 89 HIS A O 1
ATOM 655 N N . LEU A 1 90 ? 2.759 7.401 -0.638 1.00 84.31 90 LEU A N 1
ATOM 656 C CA . LEU A 1 90 ? 2.652 6.788 0.677 1.00 84.31 90 LEU A CA 1
ATOM 657 C C . LEU A 1 90 ? 1.257 7.018 1.259 1.00 84.31 90 LEU A C 1
ATOM 659 O O . LEU A 1 90 ? 0.829 8.151 1.465 1.00 84.31 90 LEU A O 1
ATOM 663 N N . MET A 1 91 ? 0.601 5.930 1.637 1.00 84.06 91 MET A N 1
ATOM 664 C CA . MET A 1 91 ? -0.616 5.923 2.432 1.00 84.06 91 MET A CA 1
ATOM 665 C C . MET A 1 91 ? -0.317 5.341 3.813 1.00 84.06 91 MET A C 1
ATOM 667 O O . MET A 1 91 ? 0.209 4.235 3.938 1.00 84.06 91 MET A O 1
ATOM 671 N N . ARG A 1 92 ? -0.671 6.071 4.873 1.00 84.62 92 ARG A N 1
ATOM 672 C CA . ARG A 1 92 ? -0.553 5.620 6.262 1.00 84.62 92 ARG A CA 1
ATOM 673 C C . ARG A 1 92 ? -1.876 5.779 6.996 1.00 84.62 92 ARG A C 1
ATOM 675 O O . ARG A 1 92 ? -2.439 6.865 7.090 1.00 84.62 92 ARG A O 1
ATOM 682 N N . LEU A 1 93 ? -2.307 4.692 7.607 1.00 81.00 93 LEU A N 1
ATOM 683 C CA . LEU A 1 93 ? -3.548 4.547 8.344 1.00 81.00 93 LEU A CA 1
ATOM 684 C C . LEU A 1 93 ? -3.187 4.198 9.802 1.00 81.00 93 LEU A C 1
ATOM 686 O O . LEU A 1 93 ? -2.357 3.323 10.060 1.00 81.00 93 LEU A O 1
ATOM 690 N N . SER A 1 94 ? -3.745 4.915 10.779 1.00 79.12 94 SER A N 1
ATOM 691 C CA . SER A 1 94 ? -3.393 4.750 12.201 1.00 79.12 94 SER A CA 1
ATOM 692 C C . SER A 1 94 ? -4.588 4.894 13.141 1.00 79.12 94 SER A C 1
ATOM 694 O O . SER A 1 94 ? -5.518 5.645 12.849 1.00 79.12 94 SER A O 1
ATOM 696 N N . GLY A 1 95 ? -4.537 4.191 14.281 1.00 72.25 95 GLY A N 1
ATOM 697 C CA . GLY A 1 95 ? -5.653 4.123 15.231 1.00 72.25 95 GLY A CA 1
ATOM 698 C C . GLY A 1 95 ? -6.890 3.497 14.590 1.00 72.25 95 GLY A C 1
ATOM 699 O O . GLY A 1 95 ? -7.964 4.091 14.649 1.00 72.25 95 GLY A O 1
ATOM 700 N N . LEU A 1 96 ? -6.690 2.382 13.881 1.00 74.00 96 LEU A N 1
ATOM 701 C CA . LEU A 1 96 ? -7.675 1.818 12.962 1.00 74.00 96 LEU A CA 1
ATOM 702 C C . LEU A 1 96 ? -8.566 0.773 13.604 1.00 74.00 96 LEU A C 1
ATOM 704 O O . LEU A 1 96 ? -8.109 0.114 14.523 1.00 74.00 96 LEU A O 1
ATOM 708 N N . GLN A 1 97 ? -9.764 0.579 13.051 1.00 73.62 97 GLN A N 1
ATOM 709 C CA . GLN A 1 97 ? -10.587 -0.627 13.206 1.00 73.62 97 GLN A CA 1
ATOM 710 C C . GLN A 1 97 ? -11.317 -0.946 11.893 1.00 73.62 97 GLN A C 1
ATOM 712 O O . GLN A 1 97 ? -11.698 -0.013 11.173 1.00 73.62 97 GLN A O 1
ATOM 717 N N . MET A 1 98 ? -11.556 -2.240 11.630 1.00 80.31 98 MET A N 1
ATOM 718 C CA . MET A 1 98 ? -12.307 -2.759 10.470 1.00 80.31 98 MET A CA 1
ATOM 719 C C . MET A 1 98 ? -11.737 -2.269 9.132 1.00 80.31 98 MET A C 1
ATOM 721 O O . MET A 1 98 ? -12.438 -1.640 8.342 1.00 80.31 98 MET A O 1
ATOM 725 N N . LEU A 1 99 ? -10.441 -2.477 8.910 1.00 84.19 99 LEU A N 1
ATOM 726 C CA . LEU A 1 99 ? -9.760 -1.976 7.723 1.00 84.19 99 LEU A CA 1
ATOM 727 C C . LEU A 1 99 ? -9.825 -2.993 6.578 1.00 84.19 99 LEU A C 1
ATOM 729 O O . LEU A 1 99 ? -9.491 -4.159 6.770 1.00 84.19 99 LEU A O 1
ATOM 733 N N . ASN A 1 100 ? -10.145 -2.524 5.375 1.00 86.75 100 ASN A N 1
ATOM 734 C CA . ASN A 1 100 ? -9.953 -3.249 4.122 1.00 86.75 100 ASN A CA 1
ATOM 735 C C . ASN A 1 100 ? -9.198 -2.352 3.137 1.00 86.75 100 ASN A C 1
ATOM 737 O O . ASN A 1 100 ? -9.631 -1.234 2.854 1.00 86.75 100 ASN A O 1
ATOM 741 N N . VAL A 1 101 ? -8.065 -2.832 2.634 1.00 86.44 101 VAL A N 1
ATOM 742 C CA . VAL A 1 101 ? -7.199 -2.120 1.699 1.00 86.44 101 VAL A CA 1
ATOM 743 C C . VAL A 1 101 ? -6.904 -2.988 0.491 1.00 86.44 101 VAL A C 1
ATOM 745 O O . VAL A 1 101 ? -6.621 -4.176 0.606 1.00 86.44 101 VAL A O 1
ATOM 748 N N . THR A 1 102 ? -6.885 -2.358 -0.674 1.00 88.19 102 THR A N 1
ATOM 749 C CA . THR A 1 102 ? -6.261 -2.898 -1.876 1.00 88.19 102 THR A CA 1
ATOM 750 C C . THR A 1 102 ? -5.245 -1.901 -2.411 1.00 88.19 102 THR A C 1
ATOM 752 O O . THR A 1 102 ? -5.465 -0.687 -2.408 1.00 88.19 102 THR A O 1
ATOM 755 N N . ALA A 1 103 ? -4.120 -2.418 -2.879 1.00 86.50 103 ALA A N 1
ATOM 756 C CA . ALA A 1 103 ? -3.061 -1.659 -3.506 1.00 86.50 103 ALA A CA 1
ATOM 757 C C . ALA A 1 103 ? -2.735 -2.286 -4.856 1.00 86.50 103 ALA A C 1
ATOM 759 O O . ALA A 1 103 ? -2.534 -3.494 -4.968 1.00 86.50 103 ALA A O 1
ATOM 760 N N . ARG A 1 104 ? -2.649 -1.453 -5.888 1.00 88.06 104 ARG A N 1
ATOM 761 C CA . ARG A 1 104 ? -2.125 -1.831 -7.196 1.00 88.06 104 ARG A CA 1
ATOM 762 C C . ARG A 1 104 ? -1.018 -0.873 -7.572 1.00 88.06 104 ARG A C 1
ATOM 764 O O . ARG A 1 104 ? -1.223 0.336 -7.588 1.00 88.06 104 ARG A O 1
ATOM 771 N N . ILE A 1 105 ? 0.140 -1.414 -7.906 1.00 85.06 105 ILE A N 1
ATOM 772 C CA . ILE A 1 105 ? 1.305 -0.643 -8.317 1.00 85.06 105 ILE A CA 1
ATOM 773 C C . ILE A 1 105 ? 1.813 -1.244 -9.619 1.00 85.06 105 ILE A C 1
ATOM 775 O O . ILE A 1 105 ? 1.850 -2.459 -9.799 1.00 85.06 105 ILE A O 1
ATOM 779 N N . SER A 1 106 ? 2.141 -0.390 -10.571 1.00 85.25 106 SER A N 1
ATOM 780 C CA . SER A 1 106 ? 2.724 -0.762 -11.850 1.00 85.25 106 SER A CA 1
ATOM 781 C C . SER A 1 106 ? 3.836 0.228 -12.144 1.00 85.25 106 SER A C 1
ATOM 783 O O . SER A 1 106 ? 3.636 1.437 -12.041 1.00 85.25 106 SER A O 1
ATOM 785 N N . ALA A 1 107 ? 5.022 -0.282 -12.436 1.00 83.50 107 ALA A N 1
ATOM 786 C CA . ALA A 1 107 ? 6.194 0.536 -12.680 1.00 83.50 107 ALA A CA 1
ATOM 787 C C . ALA A 1 107 ? 6.920 0.040 -13.926 1.00 83.50 107 ALA A C 1
ATOM 789 O O . ALA A 1 107 ? 7.202 -1.149 -14.067 1.00 83.50 107 ALA A O 1
ATOM 790 N N . SER A 1 108 ? 7.253 0.983 -14.793 1.00 81.81 108 SER A N 1
ATOM 791 C CA . SER A 1 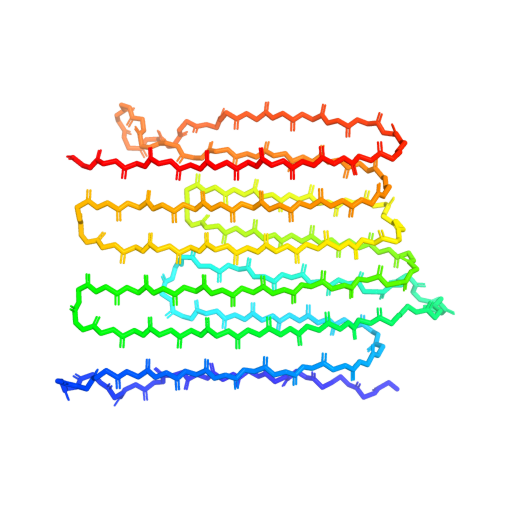108 ? 8.113 0.828 -15.961 1.00 81.81 108 SER A CA 1
ATOM 792 C C . SER A 1 108 ? 9.123 1.989 -15.989 1.00 81.81 108 SER A C 1
ATOM 794 O O . SER A 1 108 ? 9.013 2.900 -15.164 1.00 81.81 108 SER A O 1
ATOM 796 N N . PRO A 1 109 ? 10.123 1.980 -16.884 1.00 80.19 109 PRO A N 1
ATOM 797 C CA . PRO A 1 109 ? 11.028 3.110 -17.070 1.00 80.19 109 PRO A CA 1
ATOM 798 C C . PRO A 1 109 ? 10.331 4.440 -17.379 1.00 80.19 109 PRO A C 1
ATOM 800 O O . PRO A 1 109 ? 10.834 5.481 -16.975 1.00 80.19 109 PRO A O 1
ATOM 803 N N . GLU A 1 110 ? 9.195 4.412 -18.078 1.00 84.06 110 GLU A N 1
ATOM 804 C CA . GLU A 1 110 ? 8.528 5.618 -18.596 1.00 84.06 110 GLU A CA 1
ATOM 805 C C . GLU A 1 110 ? 7.365 6.084 -17.713 1.00 84.06 110 GLU A C 1
ATOM 807 O O . GLU A 1 110 ? 6.982 7.254 -17.725 1.00 84.06 110 GLU A O 1
ATOM 812 N N . GLU A 1 111 ? 6.784 5.164 -16.945 1.00 84.19 111 GLU A N 1
ATOM 813 C CA . GLU A 1 111 ? 5.529 5.393 -16.243 1.00 84.19 111 GLU A CA 1
ATOM 814 C C . GLU A 1 111 ? 5.517 4.674 -14.894 1.00 84.19 111 GLU A C 1
ATOM 816 O O . GLU A 1 111 ? 5.837 3.483 -14.785 1.00 84.19 111 GLU A O 1
ATOM 821 N N . VAL A 1 112 ? 5.086 5.401 -13.863 1.00 83.81 112 VAL A N 1
ATOM 822 C CA . VAL A 1 112 ? 4.760 4.847 -12.550 1.00 83.81 112 VAL A CA 1
ATOM 823 C C . VAL A 1 112 ? 3.298 5.137 -12.258 1.00 83.81 112 VAL A C 1
ATOM 825 O O . VAL A 1 112 ? 2.865 6.290 -12.197 1.00 83.81 112 VAL A O 1
ATOM 828 N N . TYR A 1 113 ? 2.543 4.072 -12.022 1.00 86.81 113 TYR A N 1
ATOM 829 C CA . TYR A 1 113 ? 1.157 4.136 -11.596 1.00 86.81 113 TYR A CA 1
ATOM 830 C C . TYR A 1 113 ? 0.991 3.426 -10.258 1.00 86.81 113 TYR A C 1
ATOM 832 O O . TYR A 1 113 ? 1.369 2.266 -10.096 1.00 86.81 113 TYR A O 1
ATOM 840 N N . SER A 1 114 ? 0.384 4.103 -9.291 1.00 87.12 114 SER A N 1
ATOM 841 C CA . SER A 1 114 ? -0.074 3.478 -8.054 1.00 87.12 114 SER A CA 1
ATOM 842 C C . SER A 1 114 ? -1.521 3.850 -7.791 1.00 87.12 114 SER A C 1
ATOM 844 O O . SER A 1 114 ? -1.944 4.980 -8.023 1.00 87.12 114 SER A O 1
ATOM 846 N N . ARG A 1 115 ? -2.294 2.887 -7.301 1.00 88.94 115 ARG A N 1
ATOM 847 C CA . ARG A 1 115 ? -3.667 3.067 -6.853 1.00 88.94 115 ARG A CA 1
ATOM 848 C C . ARG A 1 115 ? -3.854 2.354 -5.529 1.00 88.94 115 ARG A C 1
ATOM 850 O O . ARG A 1 115 ? -3.570 1.164 -5.425 1.00 88.94 115 ARG A O 1
ATOM 857 N N . TYR A 1 116 ? -4.397 3.071 -4.562 1.00 88.12 116 TYR A N 1
ATOM 858 C CA . TYR A 1 116 ? -4.805 2.540 -3.273 1.00 88.12 116 TYR A CA 1
ATOM 859 C C . TYR A 1 116 ? -6.299 2.765 -3.103 1.00 88.12 116 TYR A C 1
ATOM 861 O O . TYR A 1 116 ? -6.813 3.851 -3.374 1.00 88.12 116 TYR A O 1
ATOM 869 N N . SER A 1 117 ? -6.999 1.735 -2.653 1.00 88.19 117 SER A N 1
ATOM 870 C CA . SER A 1 117 ? -8.363 1.857 -2.160 1.00 88.19 117 SER A CA 1
ATOM 871 C C . SER A 1 117 ? -8.384 1.338 -0.738 1.00 88.19 117 SER A C 1
ATOM 873 O O . SER A 1 117 ? -7.886 0.246 -0.483 1.00 88.19 117 SER A O 1
ATOM 875 N N . ALA A 1 118 ? -8.902 2.128 0.191 1.00 87.94 118 ALA A N 1
ATOM 876 C CA . ALA A 1 118 ? -8.962 1.757 1.593 1.00 87.94 118 ALA A CA 1
ATOM 877 C C . ALA A 1 118 ? -10.296 2.190 2.187 1.00 87.94 118 ALA A C 1
ATOM 879 O O . ALA A 1 118 ? -10.737 3.318 1.974 1.00 87.94 118 ALA A O 1
ATOM 880 N N . ASN A 1 119 ? -10.909 1.330 2.988 1.00 88.56 119 ASN A N 1
ATOM 881 C CA . ASN A 1 119 ? -12.028 1.692 3.842 1.00 88.56 119 ASN A CA 1
ATOM 882 C C . ASN A 1 119 ? -11.796 1.189 5.266 1.00 88.56 119 ASN A C 1
ATOM 884 O O . ASN A 1 119 ? -11.026 0.257 5.494 1.00 88.56 119 ASN A O 1
ATOM 888 N N . GLY A 1 120 ? -12.428 1.852 6.226 1.00 87.19 120 GLY A N 1
ATOM 889 C CA . GLY A 1 120 ? -12.341 1.485 7.632 1.00 87.19 120 GLY A CA 1
ATOM 890 C C . GLY A 1 120 ? -12.666 2.660 8.530 1.00 87.19 120 GLY A C 1
ATOM 891 O O . GLY A 1 120 ? -13.451 3.535 8.167 1.00 87.19 120 GLY A O 1
ATOM 892 N N . SER A 1 121 ? -12.069 2.696 9.717 1.00 83.25 121 SER A N 1
ATOM 893 C CA . SER A 1 121 ? -12.208 3.815 10.650 1.00 83.25 121 SER A CA 1
ATOM 894 C C . SER A 1 121 ? -10.870 4.196 11.267 1.00 83.25 121 SER A C 1
ATOM 896 O O . SER A 1 121 ? -10.041 3.317 11.462 1.00 83.25 121 SER A O 1
ATOM 898 N N . GLY A 1 122 ? -10.639 5.486 11.548 1.00 83.31 122 GLY A N 1
ATOM 899 C CA . GLY A 1 122 ? -9.436 5.959 12.247 1.00 83.31 122 GLY A CA 1
ATOM 900 C C . GLY A 1 122 ? -8.866 7.275 11.712 1.00 83.31 122 GLY A C 1
ATOM 901 O O . GLY A 1 122 ? -9.604 8.203 11.377 1.00 83.31 122 GLY A O 1
ATOM 902 N N . LYS A 1 123 ? -7.534 7.390 11.691 1.00 83.62 123 LYS A N 1
ATOM 903 C CA . LYS A 1 123 ? -6.802 8.543 11.145 1.00 83.62 123 LYS A CA 1
ATOM 904 C C . LYS A 1 123 ? -6.068 8.140 9.874 1.00 83.62 123 LYS A C 1
ATOM 906 O O . LYS A 1 123 ? -5.384 7.115 9.853 1.00 83.62 123 LYS A O 1
ATOM 911 N N . VAL A 1 124 ? -6.136 8.998 8.866 1.00 84.00 124 VAL A N 1
ATOM 912 C CA . VAL A 1 124 ? -5.524 8.788 7.554 1.00 84.00 124 VAL A CA 1
ATOM 913 C C . VAL A 1 124 ? -4.514 9.893 7.302 1.00 84.00 124 VAL A C 1
ATOM 915 O O . VAL A 1 124 ? -4.804 11.073 7.498 1.00 84.00 124 VAL A O 1
ATOM 918 N N . ARG A 1 125 ? -3.325 9.509 6.854 1.00 86.12 125 ARG A N 1
ATOM 919 C CA . ARG A 1 125 ? -2.328 10.413 6.306 1.00 86.12 125 ARG A CA 1
ATOM 920 C C . ARG A 1 125 ? -1.871 9.887 4.960 1.00 86.12 125 ARG A C 1
ATOM 922 O O . ARG A 1 125 ? -1.306 8.802 4.872 1.00 86.12 125 ARG A O 1
ATOM 929 N N . GLU A 1 126 ? -2.050 10.707 3.950 1.00 83.69 126 GLU A N 1
ATOM 930 C CA . GLU A 1 126 ? -1.586 10.460 2.599 1.00 83.69 126 GLU A CA 1
ATOM 931 C C . GLU A 1 126 ? -0.448 11.418 2.269 1.00 83.69 126 GLU A C 1
ATOM 933 O O . GLU A 1 126 ? -0.456 12.576 2.699 1.00 83.69 126 GLU A O 1
ATOM 938 N N . LYS A 1 127 ? 0.539 10.920 1.532 1.00 84.19 127 LYS A N 1
ATOM 939 C CA . LYS A 1 127 ? 1.660 11.692 1.020 1.00 84.19 127 LYS A CA 1
ATOM 940 C C . LYS A 1 127 ? 1.993 11.268 -0.405 1.00 84.19 127 LYS A C 1
ATOM 942 O O . LYS A 1 127 ? 2.060 10.081 -0.703 1.00 84.19 127 LYS A O 1
ATOM 947 N N . PHE A 1 128 ? 2.332 12.234 -1.236 1.00 82.44 128 PHE A N 1
ATOM 948 C CA . PHE A 1 128 ? 2.907 12.046 -2.556 1.00 82.44 128 PHE A CA 1
ATOM 949 C C . PHE A 1 128 ? 4.286 12.682 -2.563 1.00 82.44 128 PHE A C 1
ATOM 951 O O . PHE A 1 128 ? 4.460 13.793 -2.061 1.00 82.44 128 PHE A O 1
ATOM 958 N N . MET A 1 129 ? 5.246 11.964 -3.125 1.00 77.88 129 MET A N 1
ATOM 959 C CA . MET A 1 129 ? 6.599 12.432 -3.357 1.00 77.88 129 MET A CA 1
ATOM 960 C C . MET A 1 129 ? 6.734 12.647 -4.856 1.00 77.88 129 MET A C 1
ATOM 962 O O . MET A 1 129 ? 6.565 11.715 -5.635 1.00 77.88 129 MET A O 1
ATOM 966 N N . VAL A 1 130 ? 7.013 13.878 -5.263 1.00 70.81 130 VAL A N 1
ATOM 967 C CA . VAL A 1 130 ? 7.287 14.214 -6.665 1.00 70.81 130 VAL A CA 1
ATOM 968 C C . VAL A 1 130 ? 8.724 14.698 -6.760 1.00 70.81 130 VAL A C 1
ATOM 970 O O . VAL A 1 130 ? 9.183 15.423 -5.875 1.00 70.81 130 VAL A O 1
ATOM 973 N N . GLU A 1 131 ? 9.450 14.311 -7.809 1.00 67.56 131 GLU A N 1
ATOM 974 C CA . GLU A 1 131 ? 10.766 14.891 -8.079 1.00 67.56 131 GLU A CA 1
ATOM 975 C C . GLU A 1 131 ? 10.625 16.406 -8.287 1.00 67.56 131 GLU A C 1
ATOM 977 O O . GLU A 1 131 ? 9.961 16.873 -9.211 1.00 67.56 131 GLU A O 1
ATOM 982 N N . GLY A 1 132 ? 11.196 17.190 -7.371 1.00 61.09 132 GLY A N 1
ATOM 983 C CA . GLY A 1 132 ? 11.178 18.645 -7.433 1.00 61.09 132 GLY A CA 1
ATOM 984 C C . GLY A 1 132 ? 12.433 19.219 -8.087 1.00 61.09 132 GLY A C 1
ATOM 985 O O . GLY A 1 132 ? 13.463 18.554 -8.234 1.00 61.09 132 GLY A O 1
ATOM 986 N N . ASN A 1 133 ? 12.382 20.514 -8.411 1.00 54.50 133 ASN A N 1
ATOM 987 C CA . ASN A 1 133 ? 13.560 21.256 -8.856 1.00 54.50 133 ASN A CA 1
ATOM 988 C C . ASN A 1 133 ? 14.705 21.109 -7.834 1.00 54.50 133 ASN A C 1
ATOM 990 O O . ASN A 1 133 ? 14.509 21.320 -6.636 1.00 54.50 133 ASN A O 1
ATOM 994 N N . LYS A 1 134 ? 15.921 20.821 -8.321 1.00 58.28 134 LYS A N 1
ATOM 995 C CA . LYS A 1 134 ? 17.157 20.654 -7.522 1.00 58.28 134 LYS A CA 1
ATOM 996 C C . LYS A 1 134 ? 17.217 19.381 -6.660 1.00 58.28 134 LYS A C 1
ATOM 998 O O . LYS A 1 134 ? 17.773 19.420 -5.562 1.00 58.28 134 LYS A O 1
ATOM 1003 N N . SER A 1 135 ? 16.666 18.267 -7.147 1.00 54.91 135 SER A N 1
ATOM 1004 C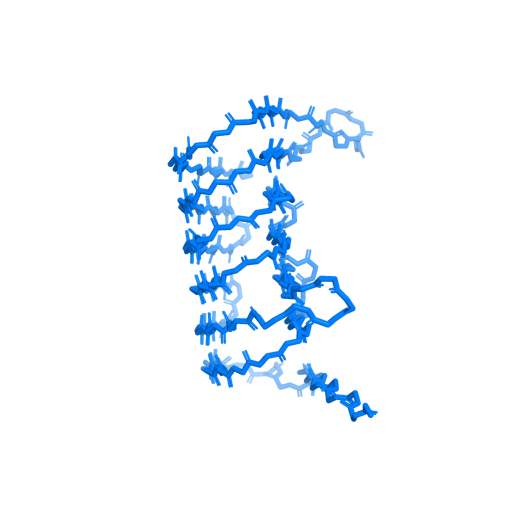 CA . SER A 1 135 ? 16.809 16.934 -6.526 1.00 54.91 135 SER A CA 1
ATOM 1005 C C . SER A 1 135 ? 16.196 16.814 -5.123 1.00 54.91 135 SER A C 1
ATOM 1007 O O . SER A 1 135 ? 16.555 15.919 -4.361 1.00 54.91 135 SER A O 1
ATOM 1009 N N . ARG A 1 136 ? 15.280 17.720 -4.753 1.00 54.44 136 ARG A N 1
ATOM 1010 C CA . ARG A 1 136 ? 14.535 17.646 -3.491 1.00 54.44 136 ARG A CA 1
ATOM 1011 C C . ARG A 1 136 ? 13.115 17.163 -3.772 1.00 54.44 136 ARG A C 1
ATOM 1013 O O . ARG A 1 136 ? 12.421 17.821 -4.546 1.00 54.44 136 ARG A O 1
ATOM 1020 N N . PRO A 1 137 ? 12.667 16.062 -3.153 1.00 63.94 137 PRO A N 1
ATOM 1021 C CA . PRO A 1 137 ? 11.286 15.622 -3.282 1.00 63.94 137 PRO A CA 1
ATOM 1022 C C . PRO A 1 137 ? 10.307 16.671 -2.735 1.00 63.94 137 PRO A C 1
ATOM 1024 O O . PRO A 1 137 ? 10.524 17.217 -1.650 1.00 63.94 137 PRO A O 1
ATOM 1027 N N . LEU A 1 138 ? 9.229 16.942 -3.469 1.00 70.31 138 LEU A N 1
ATOM 1028 C CA . LEU A 1 138 ? 8.087 17.720 -2.990 1.00 70.31 138 LEU A CA 1
ATOM 1029 C C . LEU A 1 138 ? 7.111 16.780 -2.271 1.00 70.31 138 LEU A C 1
ATOM 1031 O O . LEU A 1 138 ? 6.642 15.824 -2.885 1.00 70.31 138 LEU A O 1
ATOM 1035 N N . GLU A 1 139 ? 6.797 17.062 -1.001 1.00 74.56 139 GLU A N 1
ATOM 1036 C CA . GLU A 1 139 ? 5.753 16.356 -0.241 1.00 74.56 139 GLU A CA 1
ATOM 1037 C C . GLU A 1 139 ? 4.413 17.087 -0.415 1.00 74.56 139 GLU A C 1
ATOM 1039 O O . GLU A 1 139 ? 4.245 18.212 0.058 1.00 74.56 139 GLU A O 1
ATOM 1044 N N . LEU A 1 140 ? 3.449 16.437 -1.066 1.00 75.25 140 LEU A N 1
ATOM 1045 C CA . LEU A 1 140 ? 2.038 16.838 -1.057 1.00 75.25 140 LEU A CA 1
ATOM 1046 C C . LEU A 1 140 ? 1.287 15.869 -0.154 1.00 75.25 140 LEU A C 1
ATOM 1048 O O . LEU A 1 140 ? 1.495 14.667 -0.275 1.00 75.25 140 LEU A O 1
ATOM 1052 N N . GLY A 1 141 ? 0.429 16.336 0.750 1.00 77.19 141 GLY A N 1
ATOM 1053 C CA . GLY A 1 141 ? -0.235 15.417 1.669 1.00 77.19 141 GLY A CA 1
ATOM 1054 C C . GLY A 1 141 ? -1.588 15.882 2.169 1.00 77.19 141 GLY A C 1
ATOM 1055 O O . GLY A 1 141 ? -1.837 17.075 2.327 1.00 77.19 141 GLY A O 1
ATOM 1056 N N . SER A 1 142 ? -2.426 14.894 2.462 1.00 77.06 142 SER A N 1
ATOM 1057 C CA . SER A 1 142 ? -3.757 15.058 3.036 1.00 77.06 142 SER A CA 1
ATOM 1058 C C . SER A 1 142 ? -3.796 14.347 4.381 1.00 77.06 142 SER A C 1
ATOM 1060 O O . SER A 1 142 ? -3.271 13.240 4.532 1.00 77.06 142 SER A O 1
ATOM 1062 N N . ILE A 1 143 ? -4.407 14.978 5.381 1.00 83.19 143 ILE A N 1
ATOM 1063 C CA . ILE A 1 143 ? -4.612 14.364 6.692 1.00 83.19 143 ILE A CA 1
ATOM 1064 C C . ILE A 1 143 ? -6.099 14.413 7.005 1.00 83.19 143 ILE A C 1
ATOM 1066 O O . ILE A 1 143 ? -6.698 15.485 7.040 1.00 83.19 143 ILE A O 1
ATOM 1070 N N . TYR A 1 144 ? -6.675 13.245 7.262 1.00 78.31 144 TYR A N 1
ATOM 1071 C CA . TYR A 1 144 ? -8.039 13.110 7.741 1.00 78.31 144 TYR A CA 1
ATOM 1072 C C . TYR A 1 144 ? -8.037 12.533 9.154 1.00 78.31 144 TYR A C 1
ATOM 1074 O O . TYR A 1 144 ? -7.372 11.534 9.450 1.00 78.31 144 TYR A O 1
ATOM 1082 N N . HIS A 1 145 ? -8.792 13.176 10.039 1.00 79.62 145 HIS A N 1
ATOM 1083 C CA . HIS A 1 145 ? -8.918 12.780 11.431 1.00 79.62 145 HIS A CA 1
ATOM 1084 C C . HIS A 1 145 ? -10.362 12.394 11.752 1.00 79.62 145 HIS A C 1
ATOM 1086 O O . HIS A 1 145 ? -11.254 13.224 11.628 1.00 79.62 145 HIS A O 1
ATOM 1092 N N . ALA A 1 146 ? -10.504 11.185 12.306 1.00 67.12 146 ALA A N 1
ATOM 1093 C CA . ALA A 1 146 ? -11.667 10.657 13.017 1.00 67.12 146 ALA A CA 1
ATOM 1094 C C . ALA A 1 146 ? -12.860 10.222 12.153 1.00 67.12 146 ALA A C 1
ATOM 1096 O O . ALA A 1 146 ? -13.400 10.984 11.364 1.00 67.12 146 ALA A O 1
ATOM 1097 N N . GLY A 1 147 ? -13.329 8.998 12.411 1.00 77.69 147 GLY A N 1
ATOM 1098 C CA . GLY A 1 147 ? -14.549 8.442 11.831 1.00 77.69 147 GLY A CA 1
ATOM 1099 C C . GLY A 1 147 ? -14.294 7.345 10.806 1.00 77.69 147 GLY A C 1
ATOM 1100 O O . GLY A 1 147 ? -13.162 6.897 10.609 1.00 77.69 147 GLY A O 1
ATOM 1101 N N . ARG A 1 148 ? -15.388 6.885 10.195 1.00 84.50 148 ARG A N 1
ATOM 1102 C CA . ARG A 1 148 ? -15.342 5.966 9.058 1.00 84.50 148 ARG A CA 1
ATOM 1103 C C . ARG A 1 148 ? -14.834 6.710 7.829 1.00 84.50 148 ARG A C 1
ATOM 1105 O O . ARG A 1 148 ? -15.190 7.868 7.630 1.00 84.50 148 ARG A O 1
ATOM 1112 N N . PHE A 1 149 ? -14.049 6.038 7.005 1.00 85.88 149 PHE A N 1
ATOM 1113 C CA . PHE A 1 149 ? -13.546 6.586 5.756 1.00 85.88 149 PHE A CA 1
ATOM 1114 C C . PHE A 1 149 ? -13.670 5.565 4.630 1.00 85.88 149 PHE A C 1
ATOM 1116 O O . PHE A 1 149 ? -13.628 4.354 4.851 1.00 85.88 149 PHE A O 1
ATOM 1123 N N . GLU A 1 150 ? -13.764 6.094 3.418 1.00 89.06 150 GLU A N 1
ATOM 1124 C CA . GLU A 1 150 ? -13.495 5.391 2.174 1.00 89.06 150 GLU A CA 1
ATOM 1125 C C . GLU A 1 150 ? -12.588 6.300 1.346 1.00 89.06 150 GLU A C 1
ATOM 1127 O O . GLU A 1 150 ? -12.861 7.491 1.186 1.00 89.06 150 GLU A O 1
ATOM 1132 N N . ILE A 1 151 ? -11.474 5.757 0.874 1.00 86.31 151 ILE A N 1
ATOM 1133 C CA . ILE A 1 151 ? -10.461 6.482 0.120 1.00 86.31 151 ILE A CA 1
ATOM 1134 C C . ILE A 1 151 ? -10.184 5.713 -1.153 1.00 86.31 151 ILE A C 1
ATOM 1136 O O . ILE A 1 151 ? -9.928 4.514 -1.125 1.00 86.31 151 ILE A O 1
ATOM 1140 N N . ASN A 1 152 ? -10.172 6.445 -2.260 1.00 89.69 152 ASN A N 1
ATOM 1141 C CA . ASN A 1 152 ? -9.629 5.996 -3.526 1.00 89.69 152 ASN A CA 1
ATOM 1142 C C . ASN A 1 152 ? -8.575 7.015 -3.937 1.00 89.69 152 ASN A C 1
ATOM 1144 O O . ASN A 1 152 ? -8.903 8.165 -4.221 1.00 89.69 152 ASN A O 1
ATOM 1148 N N . SER A 1 153 ? -7.321 6.592 -3.941 1.00 86.44 153 SER A N 1
ATOM 1149 C CA . SER A 1 153 ? -6.190 7.443 -4.264 1.00 86.44 153 SER A CA 1
ATOM 1150 C C . SER A 1 153 ? -5.371 6.836 -5.378 1.00 86.44 153 SER A C 1
ATOM 1152 O O . SER A 1 153 ? -5.163 5.623 -5.421 1.00 86.44 153 SER A O 1
ATOM 1154 N N . SER A 1 154 ? -4.897 7.671 -6.290 1.00 89.25 154 SER A N 1
ATOM 1155 C CA . SER A 1 154 ? -4.016 7.232 -7.357 1.00 89.25 154 SER A CA 1
ATOM 1156 C C . SER A 1 154 ? -2.957 8.271 -7.656 1.00 89.25 154 SER A C 1
ATOM 1158 O O . SER A 1 154 ? -3.268 9.457 -7.744 1.00 89.25 154 SER A O 1
ATOM 1160 N N . LEU A 1 155 ? -1.739 7.805 -7.899 1.00 86.56 155 LEU A N 1
ATOM 1161 C CA . LEU A 1 155 ? -0.673 8.594 -8.486 1.00 86.56 155 LEU A CA 1
ATOM 1162 C C . LEU A 1 155 ? -0.388 8.056 -9.880 1.00 86.56 155 LEU A C 1
ATOM 1164 O O . LEU A 1 155 ? -0.237 6.850 -10.079 1.00 86.56 155 LEU A O 1
ATOM 1168 N N . HIS A 1 156 ? -0.275 8.977 -10.823 1.00 88.50 156 HIS A N 1
ATOM 1169 C CA . HIS A 1 156 ? 0.173 8.695 -12.167 1.00 88.50 156 HIS A CA 1
ATOM 1170 C C . HIS A 1 156 ? 1.313 9.656 -12.490 1.00 88.50 156 HIS A C 1
ATOM 1172 O O . HIS A 1 156 ? 1.110 10.868 -12.551 1.00 88.50 156 HIS A O 1
ATOM 1178 N N . TRP A 1 157 ? 2.511 9.106 -12.645 1.00 81.81 157 TRP A N 1
ATOM 1179 C CA . TRP A 1 157 ? 3.715 9.841 -12.996 1.00 81.81 157 TRP A CA 1
ATOM 1180 C C . TRP A 1 157 ? 4.262 9.330 -14.326 1.00 81.81 157 TRP A C 1
ATOM 1182 O O . TRP A 1 157 ? 4.301 8.120 -14.559 1.00 81.81 157 TRP A O 1
ATOM 1192 N N . ARG A 1 158 ? 4.676 10.267 -15.178 1.00 81.62 158 ARG A N 1
ATOM 1193 C CA . ARG A 1 158 ? 5.314 10.024 -16.472 1.00 81.62 158 ARG A CA 1
ATOM 1194 C C . ARG A 1 158 ? 6.563 10.893 -16.559 1.00 81.62 158 ARG A C 1
ATOM 1196 O O . ARG A 1 158 ? 6.484 12.067 -16.182 1.00 81.62 158 ARG A O 1
ATOM 1203 N N . ALA A 1 159 ? 7.666 10.290 -16.991 1.00 72.06 159 ALA A N 1
ATOM 1204 C CA . ALA A 1 159 ? 8.949 10.962 -17.200 1.00 72.06 159 ALA A CA 1
ATOM 1205 C C . ALA A 1 159 ? 8.942 11.840 -18.460 1.00 72.06 159 ALA A C 1
ATOM 1207 O O . ALA A 1 159 ? 8.226 11.484 -19.426 1.00 72.06 159 ALA A O 1
#

Foldseek 3Di:
DDDDDDDDDPPDDPDFDKDKDKDWDKDAAWDWDDDPDLFKTKTWGADDPDDGKMKTKIKMWIDGVFKIKIKMKIWIAHFTWIWMGTNFKIKIFHRWHGKIKIKIWMDGPFKTKIKMWMWTWAKIKIWGWDQDPPRDTDIDMDIDGGDIDIDIDMDIDGD

Sequence (159 aa):
MLLTTMAFFLAGFMAEGAVELREDFSGDGQFQSFTDSDKVLDRAQGGALGENSNITYGRIMSTSPGSSTLFSGFVLDGPGSYAVSSGLHLMRLSGLQMLNVTARISASPEEVYSRYSANGSGKVREKFMVEGNKSRPLELGSIYHAGRFEINSSLHWRA

Secondary structure (DSSP, 8-state):
-----------S--SS--EEEEEEEEEESEEEEEETTTTEEEEEEE-STT---EEEEEEEEEEETTEEEEEEEEEEESSEEEEEEETTEEEEEEEEEEEEEEEEEEE-SSEEEEEEEEEEEEEEEEEEEEE-TTSPEEEEEEEEEEEEEEEEEEEEEE-

pLDDT: mean 73.88, std 14.59, range [30.34, 89.69]